Protein AF-A0A6A6U6U5-F1 (afdb_monomer_lite)

pLDDT: mean 74.49, std 15.37, range [37.91, 96.12]

Radius of gyration: 21.31 Å; chains: 1; bounding box: 48×38×64 Å

Secondary structure (DSSP, 8-state):
-------HHHHHHHHHHSPP----SS----HHHHHHHHHHHHHHHHHHT---PPPPEETTTTEE---SPPP----HHHHHHHHHHHPPPHHHHHT--

Sequence (97 aa):
MLGKQYSLHGAYYNALSSKPMAHGGHEGHGAEGHMGHCFDYLRQVLMCAADTNMEPLGADLGGASGWGSERTCRDYDAVVRWASKNRMSIDKYRTSG

Organism: NCBI:txid703497

Structure (mmCIF, N/CA/C/O backbone):
data_AF-A0A6A6U6U5-F1
#
_entry.id   AF-A0A6A6U6U5-F1
#
loop_
_atom_site.group_PDB
_atom_site.id
_atom_site.type_symbol
_atom_site.label_atom_id
_atom_site.label_alt_id
_atom_site.label_comp_id
_atom_site.label_asym_id
_atom_site.label_entity_id
_atom_site.label_seq_id
_atom_site.pdbx_PDB_ins_code
_atom_site.Cartn_x
_atom_site.Cartn_y
_atom_site.Cartn_z
_atom_site.occupancy
_atom_site.B_iso_or_equiv
_atom_site.auth_seq_id
_atom_site.auth_comp_id
_atom_site.auth_asym_id
_atom_site.auth_atom_id
_atom_site.pdbx_PDB_model_num
ATOM 1 N N . MET A 1 1 ? 38.745 -2.687 -0.998 1.00 37.91 1 MET A N 1
ATOM 2 C CA . MET A 1 1 ? 37.805 -2.740 -2.138 1.00 37.91 1 MET A CA 1
ATOM 3 C C . MET A 1 1 ? 36.429 -2.381 -1.594 1.00 37.91 1 MET A C 1
ATOM 5 O O . MET A 1 1 ? 35.817 -3.220 -0.950 1.00 37.91 1 MET A O 1
ATOM 9 N N . LEU A 1 2 ? 36.011 -1.113 -1.693 1.00 49.28 2 LEU A N 1
ATOM 10 C CA . LEU A 1 2 ? 34.712 -0.684 -1.159 1.00 49.28 2 LEU A CA 1
ATOM 11 C C . LEU A 1 2 ? 33.598 -1.226 -2.060 1.00 49.28 2 LEU A C 1
ATOM 13 O O . LEU A 1 2 ? 33.586 -0.959 -3.261 1.00 49.28 2 LEU A O 1
ATOM 17 N N . GLY A 1 3 ? 32.685 -1.999 -1.474 1.00 46.50 3 GLY A N 1
ATOM 18 C CA . GLY A 1 3 ? 31.505 -2.509 -2.157 1.00 46.50 3 GLY A CA 1
ATOM 19 C C . GLY A 1 3 ? 30.643 -1.356 -2.659 1.00 46.50 3 GLY A C 1
ATOM 20 O O . GLY A 1 3 ? 30.193 -0.522 -1.875 1.00 46.50 3 GLY A O 1
ATOM 21 N N . LYS A 1 4 ? 30.398 -1.307 -3.971 1.00 55.84 4 LYS A N 1
ATOM 22 C CA . LYS A 1 4 ? 29.329 -0.475 -4.526 1.00 55.84 4 LYS A CA 1
ATOM 23 C C . LYS A 1 4 ? 28.010 -0.995 -3.961 1.00 55.84 4 LYS A C 1
ATOM 25 O O . LYS A 1 4 ? 27.533 -2.054 -4.358 1.00 55.84 4 LYS A O 1
ATOM 30 N N . GLN A 1 5 ? 27.427 -0.260 -3.024 1.00 59.41 5 GLN A N 1
ATOM 31 C CA . GLN A 1 5 ? 26.053 -0.477 -2.597 1.00 59.41 5 GLN A CA 1
ATOM 32 C C . GLN A 1 5 ? 25.136 -0.033 -3.740 1.00 59.41 5 GLN A C 1
ATOM 34 O O . GLN A 1 5 ? 24.894 1.156 -3.945 1.00 59.41 5 GLN A O 1
ATOM 39 N N . TYR A 1 6 ? 24.653 -0.996 -4.522 1.00 60.88 6 TYR A N 1
ATOM 40 C CA . TYR A 1 6 ? 23.616 -0.775 -5.526 1.00 60.88 6 TYR A CA 1
ATOM 41 C C . TYR A 1 6 ? 22.269 -0.627 -4.815 1.00 60.88 6 TYR A C 1
ATOM 43 O O . TYR A 1 6 ? 21.464 -1.550 -4.761 1.00 60.88 6 TYR A O 1
ATOM 51 N N . SER A 1 7 ? 22.049 0.535 -4.200 1.00 71.25 7 SER A N 1
ATOM 52 C CA . SER A 1 7 ? 20.736 0.872 -3.659 1.00 71.25 7 SER A CA 1
ATOM 53 C C . SER A 1 7 ? 19.744 1.032 -4.811 1.00 71.25 7 SER A C 1
ATOM 55 O O . SER A 1 7 ? 20.047 1.710 -5.795 1.00 71.25 7 SER A O 1
ATOM 57 N N . LEU A 1 8 ? 18.547 0.454 -4.664 1.00 69.75 8 LEU A N 1
ATOM 58 C CA . LEU A 1 8 ? 17.406 0.657 -5.568 1.00 69.75 8 LEU A CA 1
ATOM 59 C C . LEU A 1 8 ? 17.157 2.148 -5.835 1.00 69.75 8 LEU A C 1
ATOM 61 O O . LEU A 1 8 ? 16.886 2.538 -6.967 1.00 69.75 8 LEU A O 1
ATOM 65 N N . HIS A 1 9 ? 17.347 2.984 -4.812 1.00 72.31 9 HIS A N 1
ATOM 66 C CA . HIS A 1 9 ? 17.276 4.437 -4.920 1.00 72.31 9 HIS A CA 1
ATOM 67 C C . HIS A 1 9 ? 18.326 4.982 -5.900 1.00 72.31 9 HIS A C 1
ATOM 69 O O . HIS A 1 9 ? 18.009 5.748 -6.803 1.00 72.31 9 HIS A O 1
ATOM 75 N N . GLY A 1 10 ? 19.583 4.550 -5.770 1.00 72.25 10 GLY A N 1
ATOM 76 C CA . GLY A 1 10 ? 20.659 4.965 -6.670 1.00 72.25 10 GLY A CA 1
ATOM 77 C C . GLY A 1 10 ? 20.419 4.515 -8.111 1.00 72.25 10 GLY A C 1
ATOM 78 O O . GLY A 1 10 ? 20.624 5.296 -9.032 1.00 72.25 10 GLY A O 1
ATOM 79 N N . ALA A 1 11 ? 19.939 3.286 -8.315 1.00 71.88 11 ALA A N 1
ATOM 80 C CA . ALA A 1 11 ? 19.594 2.784 -9.645 1.00 71.88 11 ALA A CA 1
ATOM 81 C C . ALA A 1 11 ? 18.447 3.586 -10.287 1.00 71.88 11 ALA A C 1
ATOM 83 O O . ALA A 1 11 ? 18.550 3.954 -11.454 1.00 71.88 11 ALA A O 1
ATOM 84 N N . TYR A 1 12 ? 17.403 3.909 -9.515 1.00 72.88 12 TYR A N 1
ATOM 85 C CA . TYR A 1 12 ? 16.257 4.692 -9.981 1.00 72.88 12 TYR A CA 1
ATOM 86 C C . TYR A 1 12 ? 16.651 6.114 -10.392 1.00 72.88 12 TYR A C 1
ATOM 88 O O . TYR A 1 12 ? 16.419 6.513 -11.528 1.00 72.88 12 TYR A O 1
ATOM 96 N N . TYR A 1 13 ? 17.311 6.867 -9.508 1.00 73.75 13 TYR A N 1
ATOM 97 C CA . TYR A 1 13 ? 17.674 8.255 -9.808 1.00 73.75 13 TYR A CA 1
ATOM 98 C C . TYR A 1 13 ? 18.781 8.371 -10.862 1.00 73.75 13 TYR A C 1
ATOM 100 O O . TYR A 1 13 ? 18.798 9.344 -11.613 1.00 73.75 13 TYR A O 1
ATOM 108 N N . ASN A 1 14 ? 19.667 7.378 -10.988 1.00 72.69 14 ASN A N 1
ATOM 109 C CA . ASN A 1 14 ? 20.618 7.326 -12.103 1.00 72.69 14 ASN A CA 1
ATOM 110 C C . ASN A 1 14 ? 19.916 7.086 -13.446 1.00 72.69 14 ASN A C 1
ATOM 112 O O . ASN A 1 14 ? 20.288 7.714 -14.430 1.00 72.69 14 ASN A O 1
ATOM 116 N N . ALA A 1 15 ? 18.891 6.229 -13.482 1.00 69.25 15 ALA A N 1
ATOM 117 C CA . ALA A 1 15 ? 18.094 5.978 -14.683 1.00 69.25 15 ALA A CA 1
ATOM 118 C C . ALA A 1 15 ? 17.162 7.137 -15.072 1.00 69.25 15 ALA A C 1
ATOM 120 O O . ALA A 1 15 ? 16.625 7.096 -16.166 1.00 69.25 15 ALA A O 1
ATOM 121 N N . LEU A 1 16 ? 16.952 8.118 -14.183 1.00 67.94 16 LEU A N 1
ATOM 122 C CA . LEU A 1 16 ? 16.229 9.371 -14.457 1.00 67.94 16 LEU A CA 1
ATOM 123 C C . LEU A 1 16 ? 17.157 10.548 -14.796 1.00 67.94 16 LEU A C 1
ATOM 125 O O . LEU A 1 16 ? 16.710 11.594 -15.260 1.00 67.94 16 LEU A O 1
ATOM 129 N N . SER A 1 17 ? 18.443 10.437 -14.452 1.00 68.56 17 SER A N 1
ATOM 130 C CA . SER A 1 17 ? 19.446 11.489 -14.669 1.00 68.56 17 SER A CA 1
ATOM 131 C C . SER A 1 17 ? 20.382 11.182 -15.836 1.00 68.56 17 SER A C 1
ATOM 133 O O . SER A 1 17 ? 21.171 12.044 -16.239 1.00 68.56 17 SER A O 1
ATOM 135 N N . SER A 1 18 ? 20.292 9.981 -16.414 1.00 61.56 18 SER A N 1
ATOM 136 C CA . SER A 1 18 ? 20.905 9.660 -17.694 1.00 61.56 18 SER A CA 1
ATOM 137 C C . SER A 1 18 ? 20.345 10.575 -18.783 1.00 61.56 18 SER A C 1
ATOM 139 O O . SER A 1 18 ? 19.144 10.675 -18.984 1.00 61.56 18 SER A O 1
ATOM 141 N N . LYS A 1 19 ? 21.212 11.274 -19.524 1.00 54.84 19 LYS A N 1
ATOM 142 C CA . LYS A 1 19 ? 20.764 12.017 -20.711 1.00 54.84 19 LYS A CA 1
ATOM 143 C C . LYS A 1 19 ? 20.109 11.036 -21.695 1.00 54.84 19 LYS A C 1
ATOM 145 O O . LYS A 1 19 ? 20.709 9.985 -21.944 1.00 54.84 19 LYS A O 1
ATOM 150 N N . PRO A 1 20 ? 18.968 11.379 -22.321 1.00 55.31 20 PRO A N 1
ATOM 151 C CA . PRO A 1 20 ? 18.412 10.551 -23.379 1.00 55.31 20 PRO A CA 1
ATOM 152 C C . PRO A 1 20 ? 19.445 10.448 -24.505 1.00 55.31 20 PRO A C 1
ATOM 154 O O . PRO A 1 20 ? 19.891 11.460 -25.053 1.00 55.31 20 PRO A O 1
ATOM 157 N N . MET A 1 21 ? 19.883 9.226 -24.814 1.00 52.59 21 MET A N 1
ATOM 158 C CA . MET A 1 21 ? 20.777 8.986 -25.940 1.00 52.59 21 MET A CA 1
ATOM 159 C C . MET A 1 21 ? 20.010 9.275 -27.230 1.00 52.59 21 MET A C 1
ATOM 161 O O . MET A 1 21 ? 19.115 8.531 -27.619 1.00 52.59 21 MET A O 1
ATOM 165 N N . ALA A 1 22 ? 20.358 10.381 -27.883 1.00 53.72 22 ALA A N 1
ATOM 166 C CA . ALA A 1 22 ? 19.865 10.739 -29.202 1.00 53.72 22 ALA A CA 1
ATOM 167 C C . ALA A 1 22 ? 20.501 9.826 -30.265 1.00 53.72 22 ALA A C 1
ATOM 169 O O . ALA A 1 22 ? 21.440 10.220 -30.950 1.00 53.72 22 ALA A O 1
ATOM 170 N N . HIS A 1 23 ? 19.990 8.605 -30.414 1.00 49.38 23 HIS A N 1
ATOM 171 C CA . HIS A 1 23 ? 20.153 7.835 -31.644 1.00 49.38 23 HIS A CA 1
ATOM 172 C C . HIS A 1 23 ? 18.779 7.393 -32.134 1.00 49.38 23 HIS A C 1
ATOM 174 O O . HIS A 1 23 ? 18.010 6.766 -31.414 1.00 49.38 23 HIS A O 1
ATOM 180 N N . GLY A 1 24 ? 18.450 7.876 -33.329 1.00 43.97 24 GLY A N 1
ATOM 181 C CA . GLY A 1 24 ? 17.096 7.944 -33.843 1.00 43.97 24 GLY A CA 1
ATOM 182 C C . GLY A 1 24 ? 16.434 6.605 -34.145 1.00 43.97 24 GLY A C 1
ATOM 183 O O . GLY A 1 24 ? 17.076 5.570 -34.282 1.00 43.97 24 GLY A O 1
ATOM 184 N N . GLY A 1 25 ? 15.119 6.707 -34.336 1.00 45.66 25 GLY A N 1
ATOM 185 C CA . GLY A 1 25 ? 14.372 5.837 -35.235 1.00 45.66 25 GLY A CA 1
ATOM 186 C C . GLY A 1 25 ? 14.181 4.397 -34.776 1.00 45.66 25 GLY A C 1
ATOM 187 O O . GLY A 1 25 ? 14.491 3.494 -35.535 1.00 45.66 25 GLY A O 1
ATOM 188 N N . HIS A 1 26 ? 13.642 4.181 -33.579 1.00 48.62 26 HIS A N 1
ATOM 189 C CA . HIS A 1 26 ? 12.720 3.078 -33.278 1.00 48.62 26 HIS A CA 1
ATOM 190 C C . HIS A 1 26 ? 12.072 3.378 -31.920 1.00 48.62 26 HIS A C 1
ATOM 192 O O . HIS A 1 26 ? 12.745 3.889 -31.028 1.00 48.62 26 HIS A O 1
ATOM 198 N N . GLU A 1 27 ? 10.776 3.105 -31.769 1.00 53.97 27 GLU A N 1
ATOM 199 C CA . GLU A 1 27 ? 9.952 3.378 -30.576 1.00 53.97 27 GLU A CA 1
ATOM 200 C C . GLU A 1 27 ? 10.344 2.484 -29.378 1.00 53.97 27 GLU A C 1
ATOM 202 O O . GLU A 1 27 ? 9.567 1.683 -28.869 1.00 53.97 27 GLU A O 1
ATOM 207 N N . GLY A 1 28 ? 11.606 2.562 -28.958 1.00 48.03 28 GLY A N 1
ATOM 208 C CA . GLY A 1 28 ? 12.187 1.783 -27.878 1.00 48.03 28 GLY A CA 1
ATOM 209 C C . GLY A 1 28 ? 12.165 2.573 -26.581 1.00 48.03 28 GLY A C 1
ATOM 210 O O . GLY A 1 28 ? 12.903 3.543 -26.421 1.00 48.03 28 GLY A O 1
ATOM 211 N N . HIS A 1 29 ? 11.324 2.139 -25.646 1.00 54.94 29 HIS A N 1
ATOM 212 C CA . HIS A 1 29 ? 11.290 2.599 -24.262 1.00 54.94 29 HIS A CA 1
ATOM 213 C C . HIS A 1 29 ? 12.706 2.595 -23.654 1.00 54.94 29 HIS A C 1
ATOM 215 O O . HIS A 1 29 ? 13.245 1.536 -23.335 1.00 54.94 29 HIS A O 1
ATOM 221 N N . GLY A 1 30 ? 13.326 3.773 -23.513 1.00 54.69 30 GLY A N 1
ATOM 222 C CA . GLY A 1 30 ? 14.647 3.920 -22.894 1.00 54.69 30 GLY A CA 1
ATOM 223 C C . GLY A 1 30 ? 14.688 3.397 -21.450 1.00 54.69 30 GLY A C 1
ATOM 224 O O . GLY A 1 30 ? 13.654 3.075 -20.865 1.00 54.69 30 GLY A O 1
ATOM 225 N N . ALA A 1 31 ? 15.882 3.343 -20.846 1.00 56.72 31 ALA A N 1
ATOM 226 C CA . ALA A 1 31 ? 16.082 2.883 -19.462 1.00 56.72 31 ALA A CA 1
ATOM 227 C C . ALA A 1 31 ? 15.157 3.587 -18.442 1.00 56.72 31 ALA A C 1
ATOM 229 O O . ALA A 1 31 ? 14.694 2.958 -17.493 1.00 56.72 31 ALA A O 1
ATOM 230 N N . GLU A 1 32 ? 14.821 4.852 -18.700 1.00 58.09 32 GLU A N 1
ATOM 231 C CA . GLU A 1 32 ? 13.850 5.667 -17.959 1.00 58.09 32 GLU A CA 1
ATOM 232 C C . GLU A 1 32 ? 12.441 5.023 -17.977 1.00 58.09 32 GLU A C 1
ATOM 234 O O . GLU A 1 32 ? 11.787 4.873 -16.945 1.00 58.09 32 GLU A O 1
ATOM 239 N N . GLY A 1 33 ? 11.988 4.574 -19.155 1.00 64.62 33 GLY A N 1
ATOM 240 C CA . GLY A 1 33 ? 10.698 3.908 -19.349 1.00 64.62 33 GLY A CA 1
ATOM 241 C C . GLY A 1 33 ? 10.687 2.476 -18.812 1.00 64.62 33 GLY A C 1
ATOM 242 O O . GLY A 1 33 ? 9.709 2.064 -18.188 1.00 64.62 33 GLY A O 1
ATOM 243 N N . HIS A 1 34 ? 11.790 1.737 -18.986 1.00 75.75 34 HIS A N 1
ATOM 244 C CA . HIS A 1 34 ? 11.911 0.360 -18.497 1.00 75.75 34 HIS A CA 1
ATOM 245 C C . HIS A 1 34 ? 12.095 0.252 -16.973 1.00 75.75 34 HIS A C 1
ATOM 247 O O . HIS A 1 34 ? 11.654 -0.720 -16.368 1.00 75.75 34 HIS A O 1
ATOM 253 N N . MET A 1 35 ? 12.709 1.224 -16.304 1.00 76.75 35 MET A N 1
ATOM 254 C CA . MET A 1 35 ? 12.707 1.221 -14.837 1.00 76.75 35 MET A CA 1
ATOM 255 C C . MET A 1 35 ? 11.379 1.764 -14.300 1.00 76.75 35 MET A C 1
ATOM 257 O O . MET A 1 35 ? 10.844 1.208 -13.343 1.00 76.75 35 MET A O 1
ATOM 261 N N . GLY A 1 36 ? 10.794 2.777 -14.951 1.00 76.81 36 GLY A N 1
ATOM 262 C CA . GLY A 1 36 ? 9.533 3.397 -14.534 1.00 76.81 36 GLY A CA 1
ATOM 263 C C . GLY A 1 36 ? 8.365 2.416 -14.392 1.00 76.81 36 GLY A C 1
ATOM 264 O O . GLY A 1 36 ? 7.749 2.351 -13.330 1.00 76.81 36 GLY A O 1
ATOM 265 N N . HIS A 1 37 ? 8.088 1.597 -15.414 1.00 82.12 37 HIS A N 1
ATOM 266 C CA . HIS A 1 37 ? 7.013 0.589 -15.325 1.00 82.12 37 HIS A CA 1
ATOM 267 C C . HIS A 1 37 ? 7.300 -0.512 -14.287 1.00 82.12 37 HIS A C 1
ATOM 269 O O . HIS A 1 37 ? 6.374 -0.938 -13.603 1.00 82.12 37 HIS A O 1
ATOM 275 N N . CYS A 1 38 ? 8.564 -0.924 -14.084 1.00 83.69 38 CYS A N 1
ATOM 276 C CA . CYS A 1 38 ? 8.919 -1.895 -13.040 1.00 83.69 38 CYS A CA 1
ATOM 277 C C . CYS A 1 38 ? 8.585 -1.358 -11.644 1.00 83.69 38 CYS A C 1
ATOM 279 O O . CYS A 1 38 ? 8.014 -2.074 -10.821 1.00 83.69 38 CYS A O 1
ATOM 281 N N . PHE A 1 39 ? 8.916 -0.093 -11.375 1.00 84.75 39 PHE A N 1
ATOM 282 C CA . PHE A 1 39 ? 8.569 0.545 -10.107 1.00 84.75 39 PHE A CA 1
ATOM 283 C C . PHE A 1 39 ? 7.061 0.720 -9.941 1.00 84.75 39 PHE A C 1
ATOM 285 O O . PHE A 1 39 ? 6.562 0.541 -8.830 1.00 84.75 39 PHE A O 1
ATOM 292 N N . ASP A 1 40 ? 6.323 1.006 -11.015 1.00 86.00 40 ASP A N 1
ATOM 293 C CA . ASP A 1 40 ? 4.866 1.062 -10.928 1.00 86.00 40 ASP A CA 1
ATOM 294 C C . ASP A 1 40 ? 4.254 -0.319 -10.651 1.00 86.00 40 ASP A C 1
ATOM 296 O O . ASP A 1 40 ? 3.399 -0.424 -9.776 1.00 86.00 40 ASP A O 1
ATOM 300 N N . TYR A 1 41 ? 4.755 -1.401 -11.257 1.00 89.06 41 TYR A N 1
ATOM 301 C CA . TYR A 1 41 ? 4.320 -2.755 -10.899 1.00 89.06 41 TYR A CA 1
ATOM 302 C C . TYR A 1 41 ? 4.615 -3.099 -9.437 1.00 89.06 41 TYR A C 1
ATOM 304 O O . TYR A 1 41 ? 3.741 -3.622 -8.746 1.00 89.06 41 TYR A O 1
ATOM 312 N N . LEU A 1 42 ? 5.800 -2.756 -8.922 1.00 90.62 42 LEU A N 1
ATOM 313 C CA . LEU A 1 42 ? 6.113 -2.941 -7.500 1.00 90.62 42 LEU A CA 1
ATOM 314 C C . LEU A 1 42 ? 5.154 -2.148 -6.606 1.00 90.62 42 LEU A C 1
ATOM 316 O O . LEU A 1 42 ? 4.642 -2.677 -5.620 1.00 90.62 42 LEU A O 1
ATOM 320 N N . ARG A 1 43 ? 4.866 -0.896 -6.968 1.00 91.06 43 ARG A N 1
ATOM 321 C CA . ARG A 1 43 ? 3.910 -0.049 -6.253 1.00 91.06 43 ARG A CA 1
ATOM 322 C C . ARG A 1 43 ? 2.509 -0.662 -6.260 1.00 91.06 43 ARG A C 1
ATOM 324 O O . ARG A 1 43 ? 1.889 -0.730 -5.204 1.00 91.06 43 ARG A O 1
ATOM 331 N N . GLN A 1 44 ? 2.028 -1.140 -7.406 1.00 90.00 44 GLN A N 1
ATOM 332 C CA . GLN A 1 44 ? 0.718 -1.786 -7.537 1.00 90.00 44 GLN A CA 1
ATOM 333 C C . GLN A 1 44 ? 0.618 -3.055 -6.678 1.00 90.00 44 GLN A C 1
ATOM 335 O O . GLN A 1 44 ? -0.383 -3.247 -5.988 1.00 90.00 44 GLN A O 1
ATOM 340 N N . VAL A 1 45 ? 1.664 -3.888 -6.651 1.00 90.00 45 VAL A N 1
ATOM 341 C CA . VAL A 1 45 ? 1.710 -5.086 -5.793 1.00 90.00 45 VAL A CA 1
ATOM 342 C C . VAL A 1 45 ? 1.656 -4.705 -4.311 1.00 90.00 45 VAL A C 1
ATOM 344 O O . VAL A 1 45 ? 0.882 -5.298 -3.561 1.00 90.00 45 VAL A O 1
ATOM 347 N N . LEU A 1 46 ? 2.415 -3.686 -3.889 1.00 90.81 46 LEU A N 1
ATOM 348 C CA . LEU A 1 46 ? 2.388 -3.189 -2.508 1.00 90.81 46 LEU A CA 1
ATOM 349 C C . LEU A 1 46 ? 1.032 -2.586 -2.121 1.00 90.81 46 LEU A C 1
ATOM 351 O O . LEU A 1 46 ? 0.590 -2.760 -0.990 1.00 90.81 46 LEU A O 1
ATOM 355 N N . MET A 1 47 ? 0.361 -1.891 -3.043 1.00 92.19 47 MET A N 1
ATOM 356 C CA . MET A 1 47 ? -0.988 -1.368 -2.815 1.00 92.19 47 MET A CA 1
ATOM 357 C C . MET A 1 47 ? -2.026 -2.479 -2.701 1.00 92.19 47 MET A C 1
ATOM 359 O O . MET A 1 47 ? -2.892 -2.395 -1.835 1.00 92.19 47 MET A O 1
ATOM 363 N N . CYS A 1 48 ? -1.941 -3.511 -3.551 1.00 89.56 48 CYS A N 1
ATOM 364 C CA . CYS A 1 48 ? -2.821 -4.675 -3.459 1.00 89.56 48 CYS A CA 1
ATOM 365 C C . CYS A 1 48 ? -2.649 -5.312 -2.087 1.00 89.56 48 CYS A C 1
ATOM 367 O O . CYS A 1 48 ? -3.605 -5.393 -1.326 1.00 89.56 48 CYS A O 1
ATOM 369 N N . ALA A 1 49 ? -1.414 -5.665 -1.731 1.00 89.38 49 ALA A N 1
ATOM 370 C CA . ALA A 1 49 ? -1.066 -6.297 -0.467 1.00 89.38 49 ALA A CA 1
ATOM 371 C C . ALA A 1 49 ? -0.883 -5.290 0.682 1.00 89.38 49 ALA A C 1
ATOM 373 O O . ALA A 1 49 ? -0.054 -5.523 1.566 1.00 89.38 49 ALA A O 1
ATOM 374 N N . ALA A 1 50 ? -1.627 -4.175 0.673 1.00 91.12 50 ALA A N 1
ATOM 375 C CA . ALA A 1 50 ? -1.573 -3.183 1.737 1.00 91.12 50 ALA A CA 1
ATOM 376 C C . ALA A 1 50 ? -1.910 -3.846 3.078 1.00 91.12 50 ALA A C 1
ATOM 378 O O . ALA A 1 50 ? -3.054 -4.228 3.358 1.00 91.12 50 ALA A O 1
ATOM 379 N N . 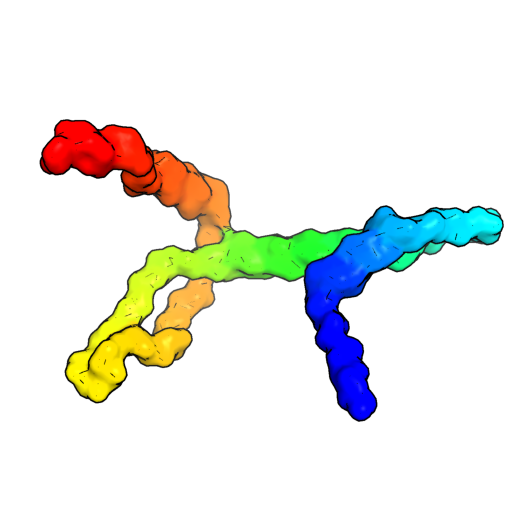ASP A 1 51 ? -0.874 -4.015 3.894 1.00 88.75 51 ASP A N 1
ATOM 380 C CA . ASP A 1 51 ? -0.978 -4.738 5.145 1.00 88.75 51 ASP A CA 1
ATOM 381 C C . ASP A 1 51 ? -1.481 -3.810 6.249 1.00 88.75 51 ASP A C 1
ATOM 383 O O . ASP A 1 51 ? -0.840 -2.822 6.603 1.00 88.75 51 ASP A O 1
ATOM 387 N N . THR A 1 52 ? -2.660 -4.129 6.771 1.00 89.25 52 THR A N 1
ATOM 388 C CA . THR A 1 52 ? -3.275 -3.448 7.911 1.00 89.25 52 THR A CA 1
ATOM 389 C C . THR A 1 52 ? -3.348 -4.356 9.135 1.00 89.25 52 THR A C 1
ATOM 391 O O . THR A 1 52 ? -4.075 -4.039 10.077 1.00 89.25 52 THR A O 1
ATOM 394 N N . ASN A 1 53 ? -2.688 -5.517 9.113 1.00 86.50 53 ASN A N 1
ATOM 395 C CA . ASN A 1 53 ? -2.730 -6.446 10.230 1.00 86.50 53 ASN A CA 1
ATOM 396 C C . ASN A 1 53 ? -1.929 -5.871 11.403 1.00 86.50 53 ASN A C 1
ATOM 398 O O . ASN A 1 53 ? -0.862 -5.284 11.230 1.00 86.50 53 ASN A O 1
ATOM 402 N N . MET A 1 54 ? -2.452 -6.054 12.616 1.00 84.69 54 MET A N 1
ATOM 403 C CA . MET A 1 54 ? -1.636 -5.886 13.813 1.00 84.69 54 MET A CA 1
ATOM 404 C C . MET A 1 54 ? -0.764 -7.125 13.971 1.00 84.69 54 MET A C 1
ATOM 406 O O . MET A 1 54 ? -1.260 -8.250 13.902 1.00 84.69 54 MET A O 1
ATOM 410 N N . GLU A 1 55 ? 0.529 -6.907 14.177 1.00 84.81 55 GLU A N 1
ATOM 411 C CA . GLU A 1 55 ? 1.481 -7.988 14.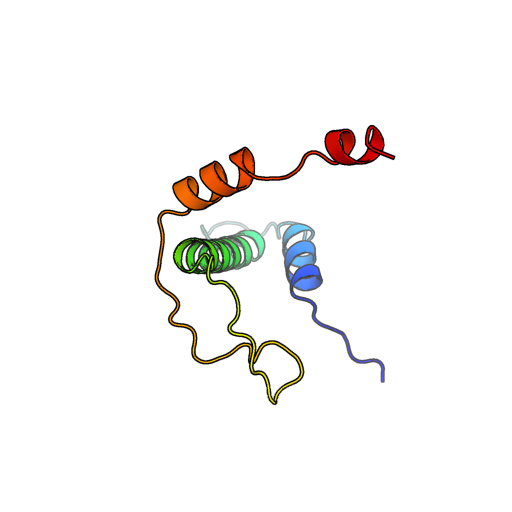386 1.00 84.81 55 GLU A CA 1
ATOM 412 C C . GLU A 1 55 ? 1.138 -8.771 15.667 1.00 84.81 55 GLU A C 1
ATOM 414 O O . GLU A 1 55 ? 0.972 -8.160 16.731 1.00 84.81 55 GLU A O 1
ATOM 419 N N . PRO A 1 56 ? 1.021 -10.110 15.602 1.00 78.00 56 PRO A N 1
ATOM 420 C CA . PRO A 1 56 ? 0.762 -10.918 16.781 1.00 78.00 56 PRO A CA 1
ATOM 421 C C . PRO A 1 56 ? 1.968 -10.861 17.724 1.00 78.00 56 PRO A C 1
ATOM 423 O O . PRO A 1 56 ? 3.109 -11.106 17.326 1.00 78.00 56 PRO A O 1
ATOM 426 N N . LEU A 1 57 ? 1.704 -10.550 18.992 1.00 80.62 57 LEU A N 1
ATOM 427 C CA . LEU A 1 57 ? 2.718 -10.539 20.042 1.00 80.62 57 LEU A CA 1
ATOM 428 C C . LEU A 1 57 ? 2.814 -11.933 20.667 1.00 80.62 57 LEU A C 1
ATOM 430 O O . LEU A 1 57 ? 1.826 -12.451 21.188 1.00 80.62 57 LEU A O 1
ATOM 434 N N . GLY A 1 58 ? 4.005 -12.531 20.624 1.00 74.81 58 GLY A N 1
ATOM 435 C CA . GLY A 1 58 ? 4.302 -13.764 21.352 1.00 74.81 58 GLY A CA 1
ATOM 436 C C . GLY A 1 58 ? 4.753 -13.426 22.768 1.00 74.81 58 GLY A C 1
ATOM 437 O O . GLY A 1 58 ? 5.720 -12.684 22.945 1.00 74.81 58 GLY A O 1
ATOM 438 N N . ALA A 1 59 ? 4.067 -13.956 23.783 1.00 68.12 59 ALA A N 1
ATOM 439 C CA . ALA A 1 59 ? 4.414 -13.718 25.190 1.00 68.12 59 ALA A CA 1
ATOM 440 C C . ALA A 1 59 ? 5.820 -14.241 25.556 1.00 68.12 59 ALA A C 1
ATOM 442 O O . ALA A 1 59 ? 6.443 -13.750 26.493 1.00 68.12 59 ALA A O 1
ATOM 443 N N . ASP A 1 60 ? 6.320 -15.211 24.795 1.00 78.44 60 ASP A N 1
ATOM 444 C CA . ASP A 1 60 ? 7.635 -15.843 24.890 1.00 78.44 60 ASP A CA 1
ATOM 445 C C . ASP A 1 60 ? 8.716 -15.170 24.022 1.00 78.44 60 ASP A C 1
ATOM 447 O O . ASP A 1 60 ? 9.903 -15.309 24.307 1.00 78.44 60 ASP A O 1
ATOM 451 N N . LEU A 1 61 ? 8.326 -14.411 22.992 1.00 72.94 61 LEU A N 1
ATOM 452 C CA . LEU A 1 61 ? 9.248 -13.757 22.052 1.00 72.94 61 LEU A CA 1
ATOM 453 C C . LEU A 1 61 ? 9.775 -12.405 22.555 1.00 72.94 61 LEU A C 1
ATOM 455 O O . LEU A 1 61 ? 10.715 -11.857 21.981 1.00 72.94 61 LEU A O 1
ATOM 459 N N . GLY A 1 62 ? 9.143 -11.826 23.582 1.00 80.56 62 GLY A N 1
ATOM 460 C CA . GLY A 1 62 ? 9.403 -10.444 23.998 1.00 80.56 62 GLY A CA 1
ATOM 461 C C . GLY A 1 62 ? 9.037 -9.408 22.922 1.00 80.56 62 GLY A C 1
ATOM 462 O O . GLY A 1 62 ? 9.507 -8.273 22.983 1.00 80.56 62 GLY A O 1
ATOM 463 N N . GLY A 1 63 ? 8.225 -9.790 21.926 1.00 81.31 63 GLY A N 1
ATOM 464 C CA . GLY A 1 63 ? 7.906 -8.965 20.763 1.00 81.31 63 GLY A CA 1
ATOM 465 C C . GLY A 1 63 ? 7.000 -9.652 19.734 1.00 81.31 63 GLY A C 1
ATOM 466 O O . GLY A 1 63 ? 6.387 -10.689 19.999 1.00 81.31 63 GLY A O 1
ATOM 467 N N . ALA A 1 64 ? 6.900 -9.038 18.554 1.00 82.25 64 ALA A N 1
ATOM 468 C CA . ALA A 1 64 ? 6.165 -9.580 17.415 1.00 82.25 64 ALA A CA 1
ATOM 469 C C . ALA A 1 64 ? 6.967 -10.669 16.689 1.00 82.25 64 ALA A C 1
ATOM 471 O O . ALA A 1 64 ? 8.178 -10.532 16.516 1.00 82.25 64 ALA A O 1
ATOM 472 N N . SER A 1 65 ? 6.291 -11.718 16.211 1.00 81.50 65 SER A N 1
ATOM 473 C CA . SER A 1 65 ? 6.935 -12.759 15.397 1.00 81.50 65 SER A CA 1
ATOM 474 C C . SER A 1 65 ? 7.298 -12.276 13.989 1.00 81.50 65 SER A C 1
ATOM 476 O O . SER A 1 65 ? 8.244 -12.795 13.403 1.00 81.50 65 SER A O 1
ATOM 478 N N . GLY A 1 66 ? 6.546 -11.319 13.430 1.00 78.50 66 GLY A N 1
ATOM 479 C CA . GLY A 1 66 ? 6.688 -10.862 12.043 1.00 78.50 66 GLY A CA 1
ATOM 480 C C . GLY A 1 66 ? 6.190 -11.860 10.986 1.00 78.50 66 GLY A C 1
ATOM 481 O O . GLY A 1 66 ? 6.314 -11.598 9.791 1.00 78.50 66 GLY A O 1
ATOM 482 N N . TRP A 1 67 ? 5.657 -13.020 11.391 1.00 82.12 67 TRP A N 1
ATOM 483 C CA . TRP A 1 67 ? 5.333 -14.139 10.498 1.00 82.12 67 TRP A CA 1
ATOM 484 C C . TRP A 1 67 ? 4.022 -14.833 10.885 1.00 82.12 67 TRP A C 1
ATOM 486 O O . TRP A 1 67 ? 3.561 -14.742 12.022 1.00 82.12 67 TRP A O 1
ATOM 496 N N . GLY A 1 68 ? 3.434 -15.571 9.933 1.00 79.69 68 GLY A N 1
ATOM 497 C CA . GLY A 1 68 ? 2.208 -16.360 10.138 1.00 79.69 68 GLY A CA 1
ATOM 498 C C . GLY A 1 68 ? 0.901 -15.573 9.994 1.00 79.69 68 GLY A C 1
ATOM 499 O O . GLY A 1 68 ? -0.176 -16.150 10.103 1.00 79.69 68 GLY A O 1
ATOM 500 N N . SER A 1 69 ? 0.990 -14.271 9.718 1.00 81.44 69 SER A N 1
ATOM 501 C CA . SER A 1 69 ? -0.161 -13.411 9.449 1.00 81.44 69 SER A CA 1
ATOM 502 C C . SER A 1 69 ? -0.586 -13.530 7.983 1.00 81.44 69 SER A C 1
ATOM 504 O O . SER A 1 69 ? 0.222 -13.303 7.077 1.00 81.44 69 SER A O 1
ATOM 506 N N . GLU A 1 70 ? -1.846 -13.893 7.735 1.00 85.12 70 GLU A N 1
ATOM 507 C CA . GLU A 1 70 ? -2.391 -13.964 6.379 1.00 85.12 70 GLU A CA 1
ATOM 508 C C . GLU A 1 70 ? -2.512 -12.557 5.779 1.00 85.12 70 GLU A C 1
ATOM 510 O O . GLU A 1 70 ? -3.160 -11.664 6.335 1.00 85.12 70 GLU A O 1
ATOM 515 N N . ARG A 1 71 ? -1.878 -12.362 4.619 1.00 85.31 71 ARG A N 1
ATOM 516 C CA . ARG A 1 71 ? -1.915 -11.110 3.860 1.00 85.31 71 ARG A CA 1
ATOM 517 C C . ARG A 1 71 ? -2.943 -11.239 2.746 1.00 85.31 71 ARG A C 1
ATOM 519 O O . ARG A 1 71 ? -2.769 -12.041 1.833 1.00 85.31 71 ARG A O 1
ATOM 526 N N . THR A 1 72 ? -3.990 -10.429 2.809 1.00 85.44 72 THR A N 1
ATOM 527 C CA . THR A 1 72 ? -5.046 -10.373 1.793 1.00 85.44 72 THR A CA 1
ATOM 528 C C . THR A 1 72 ? -5.008 -9.038 1.066 1.00 85.44 72 THR A C 1
ATOM 530 O O . THR A 1 72 ? -4.650 -8.016 1.659 1.00 85.44 72 THR A O 1
ATOM 533 N N . CYS A 1 73 ? -5.363 -9.036 -0.224 1.00 89.50 73 CYS A N 1
ATOM 534 C CA . CYS A 1 73 ? -5.478 -7.772 -0.937 1.00 89.50 73 CYS A CA 1
ATOM 535 C C . CYS A 1 73 ? -6.703 -6.978 -0.471 1.00 89.50 73 CYS A C 1
ATOM 537 O O . CYS A 1 73 ? -7.757 -7.553 -0.190 1.00 89.50 73 CYS A O 1
ATOM 539 N N . ARG A 1 74 ? -6.564 -5.651 -0.394 1.00 88.81 74 ARG A N 1
ATOM 540 C CA . ARG A 1 74 ? -7.600 -4.734 0.112 1.00 88.81 74 ARG A CA 1
ATOM 541 C C . ARG A 1 74 ? -7.841 -3.578 -0.854 1.00 88.81 74 ARG A C 1
ATOM 543 O O . ARG A 1 74 ? -6.985 -3.259 -1.673 1.00 88.81 74 ARG A O 1
ATOM 550 N N . ASP A 1 75 ? -8.993 -2.920 -0.721 1.00 93.81 75 ASP A N 1
ATOM 551 C CA . ASP A 1 75 ? -9.222 -1.611 -1.345 1.00 93.81 75 ASP A CA 1
ATOM 552 C C . ASP A 1 75 ? -8.241 -0.598 -0.733 1.00 93.81 75 ASP A C 1
ATOM 554 O O . ASP A 1 75 ? -8.416 -0.137 0.400 1.00 93.81 75 ASP A O 1
ATOM 558 N N . TYR A 1 76 ? -7.189 -0.278 -1.487 1.00 94.88 76 TYR A N 1
ATOM 559 C CA . TYR A 1 76 ? -6.141 0.640 -1.058 1.00 94.88 76 TYR A CA 1
ATOM 560 C C . TYR A 1 76 ? -6.695 2.020 -0.687 1.00 94.88 76 TYR A C 1
ATOM 562 O O . TYR A 1 76 ? -6.288 2.601 0.322 1.00 94.88 76 TYR A O 1
ATOM 570 N N . ASP A 1 77 ? -7.672 2.533 -1.436 1.00 95.56 77 ASP A N 1
ATOM 571 C CA . ASP A 1 77 ? -8.234 3.853 -1.167 1.00 95.56 77 ASP A CA 1
ATOM 572 C C . ASP A 1 77 ? -9.046 3.846 0.131 1.00 95.56 77 ASP A C 1
ATOM 574 O O . ASP A 1 77 ? -9.042 4.830 0.878 1.00 95.56 77 ASP A O 1
ATOM 578 N N . ALA A 1 78 ? -9.716 2.736 0.453 1.00 95.31 78 ALA A N 1
ATOM 579 C CA . ALA A 1 78 ? -10.369 2.572 1.750 1.00 95.31 78 ALA A CA 1
ATOM 580 C C . ALA A 1 78 ? -9.359 2.599 2.905 1.00 95.31 78 ALA A C 1
ATOM 582 O O . ALA A 1 78 ? -9.602 3.291 3.901 1.00 95.31 78 ALA A O 1
ATOM 583 N N . VAL A 1 79 ? -8.217 1.920 2.755 1.00 94.88 79 VAL A N 1
ATOM 584 C CA . VAL A 1 79 ? -7.122 1.946 3.739 1.00 94.88 79 VAL A CA 1
ATOM 585 C C . VAL A 1 79 ? -6.608 3.376 3.931 1.00 94.88 79 VAL A C 1
ATOM 587 O O . VAL A 1 79 ? -6.543 3.859 5.063 1.00 94.88 79 VAL A O 1
ATOM 590 N N . VAL A 1 80 ? -6.320 4.096 2.842 1.00 94.44 80 VAL A N 1
ATOM 591 C CA . VAL A 1 80 ? -5.830 5.486 2.887 1.00 94.44 80 VAL A CA 1
ATOM 592 C C . VAL A 1 80 ? -6.843 6.425 3.542 1.00 94.44 80 VAL A C 1
ATOM 594 O O . VAL A 1 80 ? -6.460 7.249 4.380 1.00 94.44 80 VAL A O 1
ATOM 597 N N . ARG A 1 81 ? -8.136 6.310 3.204 1.00 96.12 81 ARG A N 1
ATOM 598 C CA . ARG A 1 81 ? -9.206 7.116 3.820 1.00 96.12 81 ARG A CA 1
ATOM 599 C C . ARG A 1 81 ? -9.299 6.860 5.320 1.00 96.12 81 ARG A C 1
ATOM 601 O O . ARG A 1 81 ? -9.352 7.814 6.098 1.00 96.12 81 ARG A O 1
ATOM 608 N N . TRP A 1 82 ? -9.299 5.591 5.732 1.00 94.12 82 TRP A N 1
ATOM 609 C CA . TRP A 1 82 ? -9.355 5.222 7.144 1.00 94.12 82 TRP A CA 1
ATOM 610 C C . TRP A 1 82 ? -8.130 5.742 7.902 1.00 94.12 82 TRP A C 1
ATOM 612 O O . TRP A 1 82 ? -8.289 6.427 8.913 1.00 94.12 82 TRP A O 1
ATOM 622 N N . ALA A 1 83 ? -6.920 5.510 7.390 1.00 92.62 83 ALA A N 1
ATOM 623 C CA . ALA A 1 83 ? -5.687 5.972 8.024 1.00 92.62 83 ALA A CA 1
ATOM 624 C C . ALA A 1 83 ? -5.647 7.504 8.123 1.00 92.62 83 ALA A C 1
ATOM 626 O O . ALA A 1 83 ? -5.320 8.061 9.168 1.00 92.62 83 ALA A O 1
ATOM 627 N N . SER A 1 84 ? -6.066 8.207 7.069 1.00 92.25 84 SER A N 1
ATOM 628 C CA . SER A 1 84 ? -6.111 9.672 7.047 1.00 92.25 84 SER A CA 1
ATOM 629 C C . SER A 1 84 ? -7.100 10.262 8.047 1.00 92.25 84 SER A C 1
ATOM 631 O O . SER A 1 84 ? -6.820 11.310 8.622 1.00 92.25 84 SER A O 1
ATOM 633 N N . LYS A 1 85 ? -8.241 9.602 8.266 1.00 92.75 85 LYS A N 1
ATOM 634 C CA . LYS A 1 85 ? -9.241 10.018 9.256 1.00 92.75 85 LYS A CA 1
ATOM 635 C C . LYS A 1 85 ? -8.769 9.779 10.693 1.00 92.75 85 LYS A C 1
ATOM 637 O O . LYS A 1 85 ? -9.096 10.572 11.570 1.00 92.75 85 LYS A O 1
ATOM 642 N N . ASN A 1 86 ? -8.036 8.690 10.928 1.00 91.06 86 ASN A N 1
ATOM 643 C CA . ASN A 1 86 ? -7.654 8.239 12.269 1.00 91.06 86 ASN A CA 1
ATOM 644 C C . ASN A 1 86 ? -6.221 8.625 12.674 1.00 91.06 86 ASN A C 1
ATOM 646 O O . ASN A 1 86 ? -5.840 8.408 13.822 1.00 91.06 86 ASN A O 1
ATOM 650 N N . ARG A 1 87 ? -5.418 9.209 11.773 1.00 85.50 87 ARG A N 1
ATOM 651 C CA . ARG A 1 87 ? -4.083 9.712 12.123 1.00 85.50 87 ARG A CA 1
ATOM 652 C C . ARG A 1 87 ? -4.197 10.783 13.209 1.00 85.50 87 ARG A C 1
ATOM 654 O O . ARG A 1 87 ? -4.986 11.723 13.092 1.00 85.50 87 ARG A O 1
ATOM 661 N N . MET A 1 88 ? -3.380 10.677 14.251 1.00 77.44 88 MET A N 1
ATOM 662 C CA . MET A 1 88 ? -3.282 11.746 15.241 1.00 77.44 88 MET A CA 1
ATOM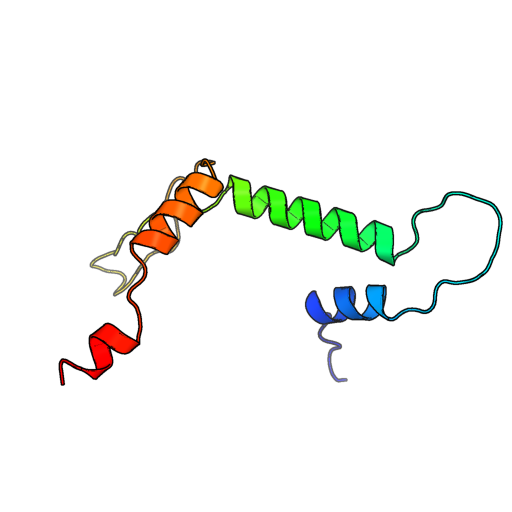 663 C C . MET A 1 88 ? -2.575 12.955 14.618 1.00 77.44 88 MET A C 1
ATOM 665 O O . MET A 1 88 ? -1.509 12.816 14.021 1.00 77.44 88 MET A O 1
ATOM 669 N N . SER A 1 89 ? -3.145 14.153 14.757 1.00 74.00 89 SER A N 1
ATOM 670 C CA . SER A 1 89 ? -2.418 15.390 14.460 1.00 74.00 89 SER A CA 1
ATOM 671 C C . SER A 1 89 ? -1.430 15.663 15.590 1.00 74.00 89 SER A C 1
ATOM 673 O O . SER A 1 89 ? -1.848 15.712 16.748 1.00 74.00 89 SER A O 1
ATOM 675 N N . ILE A 1 90 ? -0.157 15.898 15.262 1.00 65.81 90 ILE A N 1
ATOM 676 C CA . ILE A 1 90 ? 0.893 16.230 16.242 1.00 65.81 90 ILE A CA 1
ATOM 677 C C . ILE A 1 90 ? 0.482 17.409 17.151 1.00 65.81 90 ILE A C 1
ATOM 679 O O . ILE A 1 90 ? 0.750 17.401 18.351 1.00 65.81 90 ILE A O 1
ATOM 683 N N . ASP A 1 91 ? -0.288 18.358 16.610 1.00 66.81 91 ASP A N 1
ATOM 684 C CA . ASP A 1 91 ? -0.800 19.527 17.332 1.00 66.81 91 ASP A CA 1
ATOM 685 C C . ASP A 1 91 ? -1.753 19.179 18.479 1.00 66.81 91 ASP A C 1
ATOM 687 O O . ASP A 1 91 ? -1.779 19.889 19.478 1.00 66.81 91 ASP A O 1
ATOM 691 N N . LYS A 1 92 ? -2.489 18.062 18.382 1.00 58.66 92 LYS A N 1
ATOM 692 C CA . LYS A 1 92 ? -3.402 17.615 19.449 1.00 58.66 92 LYS A CA 1
ATOM 693 C C . LYS A 1 92 ? -2.666 17.045 20.660 1.00 58.66 92 LYS A C 1
ATOM 695 O O . LYS A 1 92 ? -3.237 17.048 21.739 1.00 58.66 92 LYS A O 1
ATOM 700 N N . TYR A 1 93 ? -1.430 16.570 20.499 1.00 59.28 93 TYR A N 1
ATOM 701 C CA . TYR A 1 93 ? -0.621 16.043 21.605 1.00 59.28 93 TYR A CA 1
ATOM 702 C C . TYR A 1 93 ? 0.164 17.155 22.320 1.00 59.28 93 TYR A C 1
ATOM 704 O O . TYR A 1 93 ? 0.335 17.115 23.534 1.00 59.28 93 TYR A O 1
ATOM 712 N N . ARG A 1 94 ? 0.590 18.195 21.586 1.00 58.72 94 ARG A N 1
ATOM 713 C CA . ARG A 1 94 ? 1.397 19.305 22.128 1.00 58.72 94 ARG A CA 1
ATOM 714 C C . ARG A 1 94 ? 0.633 20.226 23.089 1.00 58.72 94 ARG A C 1
ATOM 716 O O . ARG A 1 94 ? 1.264 20.911 23.880 1.00 58.72 94 ARG A O 1
ATOM 723 N N . THR A 1 95 ? -0.696 20.270 23.017 1.00 57.31 95 THR A N 1
ATOM 724 C CA . THR A 1 9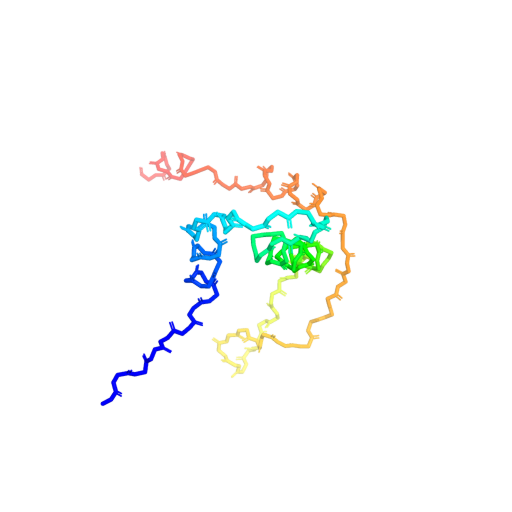5 ? -1.547 21.112 23.882 1.00 57.31 95 THR A CA 1
ATOM 725 C C . THR A 1 95 ? -2.124 20.377 25.095 1.00 57.31 95 THR A C 1
ATOM 727 O O . THR A 1 95 ? -2.928 20.953 25.821 1.00 57.31 95 THR A O 1
ATOM 730 N N . SER A 1 96 ? -1.766 19.106 25.298 1.00 58.25 96 SER A N 1
ATOM 731 C CA . SER A 1 96 ? -2.240 18.278 26.420 1.00 58.25 96 SER A CA 1
ATOM 732 C C . SER A 1 96 ? -1.158 17.997 27.470 1.00 58.25 96 SER A C 1
ATOM 734 O O . SER A 1 96 ? -1.383 17.167 28.349 1.00 58.25 96 SER A O 1
ATOM 736 N N . GLY A 1 97 ? -0.004 18.665 27.368 1.00 48.28 97 GLY A N 1
ATOM 737 C CA . GLY A 1 97 ? 1.093 18.633 28.339 1.00 48.28 97 GLY A CA 1
ATOM 738 C C . GLY A 1 97 ? 1.352 20.006 28.935 1.00 48.28 97 GLY A C 1
ATOM 739 O O . GLY A 1 97 ? 1.140 21.001 28.205 1.00 48.28 97 GLY A O 1
#

Foldseek 3Di:
D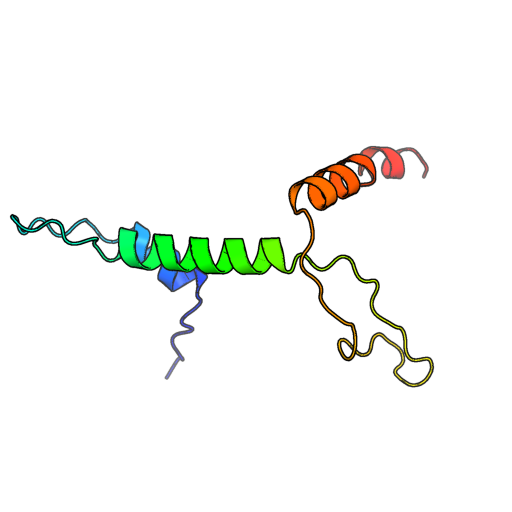DDDPPDPVVLQVVLVPDDPPPDDDDPDQGSNRVSVVVVVVVVVVCLQQVDPDDFDADPVVNGGPPDDDDGGGDDSVVVVVVCVVPPDDPVVVVVVD

InterPro domains:
  IPR021765 Mycotoxin biosynthesis prote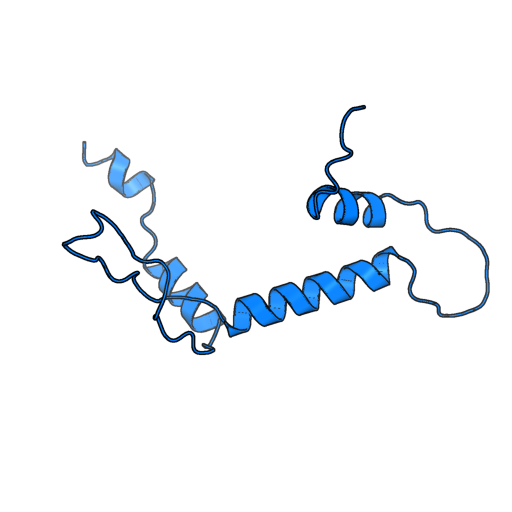in UstYa-like [PF11807] (9-86)
  IPR021765 Mycotoxin biosynthesis protein UstYa-like [PTHR33365] (13-89)